Protein AF-A0A3C0NU28-F1 (afdb_monomer)

Structure (mmCIF, N/CA/C/O backbone):
data_AF-A0A3C0NU28-F1
#
_entry.id   AF-A0A3C0NU28-F1
#
loop_
_atom_site.group_PDB
_atom_site.id
_atom_site.type_symbol
_atom_site.label_atom_id
_atom_site.label_alt_id
_atom_site.label_comp_id
_atom_site.label_asym_id
_atom_site.label_entity_id
_atom_site.label_seq_id
_atom_site.pdbx_PDB_ins_code
_atom_site.Cartn_x
_atom_site.Cartn_y
_atom_site.Cartn_z
_atom_site.occupancy
_atom_site.B_iso_or_equiv
_atom_site.auth_seq_id
_atom_site.auth_comp_id
_atom_site.auth_asym_id
_atom_site.auth_atom_id
_atom_site.pdbx_PDB_model_num
ATOM 1 N N . ARG A 1 1 ? -9.902 4.637 28.076 1.00 55.69 1 ARG A N 1
ATOM 2 C CA . ARG A 1 1 ? -9.387 4.343 26.710 1.00 55.69 1 ARG A CA 1
ATOM 3 C C . ARG A 1 1 ? -9.264 5.676 25.976 1.00 55.69 1 ARG A C 1
ATOM 5 O O . ARG A 1 1 ? -10.212 6.436 26.051 1.00 55.69 1 ARG A O 1
ATOM 12 N N . GLY A 1 2 ? -8.119 5.972 25.352 1.00 81.25 2 GLY A N 1
ATOM 13 C CA . GLY A 1 2 ? -7.877 7.255 24.673 1.00 81.25 2 GLY A CA 1
ATOM 14 C C . GLY A 1 2 ? -8.283 7.269 23.195 1.00 81.25 2 GLY A C 1
ATOM 15 O O . GLY A 1 2 ? -8.331 6.209 22.555 1.00 81.25 2 GLY A O 1
ATOM 16 N N . MET A 1 3 ? -8.545 8.478 22.696 1.00 87.19 3 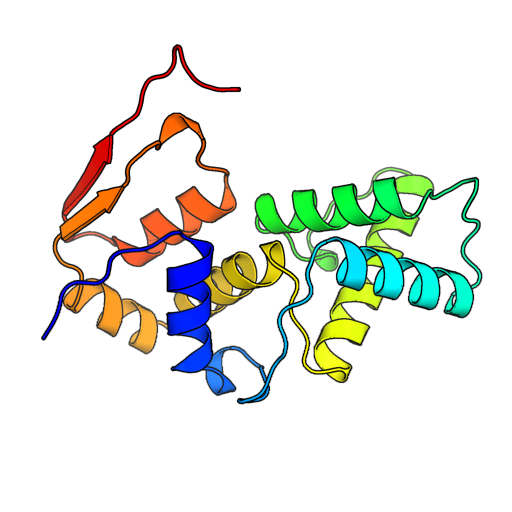MET A N 1
ATOM 17 C CA . MET A 1 3 ? -8.801 8.819 21.293 1.00 87.19 3 MET A CA 1
ATOM 18 C C . MET A 1 3 ? -7.657 8.353 20.380 1.00 87.19 3 MET A C 1
ATOM 20 O O . MET A 1 3 ? -6.492 8.343 20.787 1.00 87.19 3 MET A O 1
ATOM 24 N N . TRP A 1 4 ? -7.990 7.928 19.160 1.00 92.94 4 TRP A N 1
ATOM 25 C CA . TRP A 1 4 ? -7.016 7.728 18.085 1.00 92.94 4 TRP A CA 1
ATOM 26 C C . TRP A 1 4 ? -7.151 8.904 17.121 1.00 92.94 4 TRP A C 1
ATOM 28 O O . TRP A 1 4 ? -8.247 9.162 16.642 1.00 92.94 4 TRP A O 1
ATOM 38 N N . ALA A 1 5 ? -6.050 9.610 16.882 1.00 93.62 5 ALA A N 1
ATOM 39 C CA . ALA A 1 5 ? -5.961 10.719 15.941 1.00 93.62 5 ALA A CA 1
ATOM 40 C C . ALA A 1 5 ? -4.636 10.593 15.178 1.00 93.62 5 ALA A C 1
ATOM 42 O O . ALA A 1 5 ? -3.611 10.261 15.782 1.00 93.62 5 ALA A O 1
ATOM 43 N N . GLY A 1 6 ? -4.670 10.798 13.865 1.00 94.31 6 GLY A N 1
ATOM 44 C CA . GLY A 1 6 ? -3.516 10.665 12.980 1.00 94.31 6 GLY A CA 1
ATOM 45 C C . GLY A 1 6 ? -3.935 10.424 11.532 1.00 94.31 6 GLY A C 1
ATOM 46 O O . GLY A 1 6 ? -5.116 10.261 11.244 1.00 94.31 6 GLY A O 1
ATOM 47 N N . THR A 1 7 ? -2.956 10.378 10.633 1.00 94.94 7 THR A N 1
ATOM 48 C CA . THR A 1 7 ? -3.177 10.084 9.210 1.00 94.94 7 THR A CA 1
ATOM 49 C C . THR A 1 7 ? -3.558 8.619 8.991 1.00 94.94 7 THR A C 1
ATOM 51 O O . THR A 1 7 ? -3.234 7.762 9.821 1.00 94.94 7 THR A O 1
ATOM 54 N N . PHE A 1 8 ? -4.155 8.297 7.837 1.00 94.44 8 PHE A N 1
ATOM 55 C CA . PHE A 1 8 ? -4.434 6.911 7.427 1.00 94.44 8 PHE A CA 1
ATOM 56 C C . PHE A 1 8 ? -3.235 5.981 7.640 1.00 94.44 8 PHE A C 1
ATOM 58 O O . PHE A 1 8 ? -3.349 4.952 8.305 1.00 94.44 8 PHE A O 1
ATOM 65 N N . HIS A 1 9 ? -2.058 6.384 7.160 1.00 94.62 9 HIS A N 1
ATOM 66 C CA . HIS A 1 9 ? -0.822 5.614 7.289 1.00 94.62 9 HIS A CA 1
ATOM 67 C C . HIS A 1 9 ? -0.378 5.441 8.746 1.00 94.62 9 HIS A C 1
ATOM 69 O O . HIS A 1 9 ? 0.024 4.347 9.143 1.00 94.62 9 HIS A O 1
ATOM 75 N N . GLY A 1 10 ? -0.484 6.490 9.570 1.00 96.06 10 GLY A N 1
ATOM 76 C CA . GLY A 1 10 ? -0.149 6.414 10.993 1.00 96.06 10 GLY A CA 1
ATOM 77 C C . GLY A 1 10 ? -1.053 5.438 11.751 1.00 96.06 10 GLY A C 1
ATOM 78 O O . GLY A 1 10 ? -0.570 4.625 12.547 1.00 96.06 10 GLY A O 1
ATOM 79 N N . LEU A 1 11 ? -2.358 5.470 11.465 1.00 96.25 11 LEU A N 1
ATOM 80 C CA . LEU A 1 11 ? -3.335 4.558 12.060 1.00 96.25 11 LEU A CA 1
ATOM 81 C C . LEU A 1 11 ? -3.147 3.117 11.560 1.00 96.25 11 LEU A C 1
ATOM 83 O O . LEU A 1 11 ? -3.165 2.194 12.376 1.00 96.25 11 LEU A O 1
ATOM 87 N N . CYS A 1 12 ? -2.887 2.921 10.264 1.00 96.69 12 CYS A N 1
ATOM 88 C CA . CYS A 1 12 ? -2.604 1.605 9.688 1.00 96.69 12 CYS A CA 1
ATOM 89 C C . CYS A 1 12 ? -1.318 1.004 10.249 1.00 96.69 12 CYS A C 1
ATOM 91 O O . CYS A 1 12 ? -1.330 -0.144 10.681 1.00 96.69 12 CYS A O 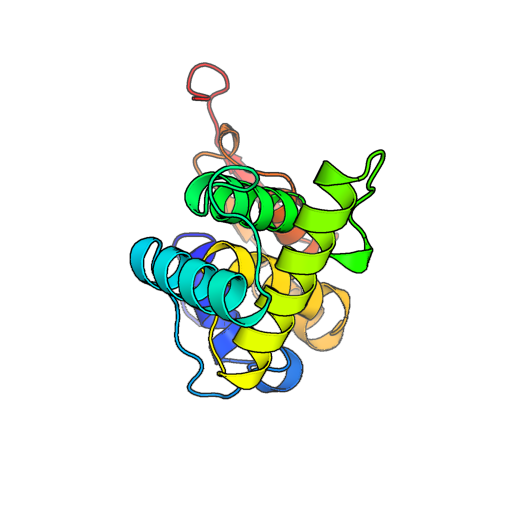1
ATOM 93 N N . ASN A 1 13 ? -0.234 1.779 10.352 1.00 97.12 13 ASN A N 1
ATOM 94 C CA . ASN A 1 13 ? 0.995 1.322 11.000 1.00 97.12 13 ASN A CA 1
ATOM 95 C C . ASN A 1 13 ? 0.720 0.900 12.450 1.00 97.12 13 ASN A C 1
ATOM 97 O O . ASN A 1 13 ? 1.105 -0.192 12.861 1.00 97.12 13 ASN A O 1
ATOM 101 N N . ARG A 1 14 ? -0.013 1.712 13.225 1.00 96.31 14 ARG A N 1
ATOM 102 C CA . ARG A 1 14 ? -0.378 1.360 14.605 1.00 96.31 14 ARG A CA 1
ATOM 103 C C . ARG A 1 14 ? -1.176 0.053 14.684 1.00 96.31 14 ARG A C 1
ATOM 105 O O . ARG A 1 14 ? -0.935 -0.738 15.595 1.00 96.31 14 ARG A O 1
ATOM 112 N N . LEU A 1 15 ? -2.110 -0.171 13.760 1.00 96.81 15 LEU A N 1
ATOM 113 C CA . LEU A 1 15 ? -2.922 -1.387 13.693 1.00 96.81 15 LEU A CA 1
ATOM 114 C C . LEU A 1 15 ? -2.072 -2.603 13.297 1.00 96.81 15 LEU A C 1
ATOM 116 O O . LEU A 1 15 ? -2.088 -3.610 14.001 1.00 96.81 15 LEU A O 1
ATOM 120 N N . LEU A 1 16 ? -1.261 -2.484 12.246 1.00 97.94 16 LEU A N 1
ATOM 121 C CA . LEU A 1 16 ? -0.364 -3.542 11.778 1.00 97.94 16 LEU A CA 1
ATOM 122 C C . LEU A 1 16 ? 0.688 -3.924 12.824 1.00 97.94 16 LEU A C 1
ATOM 124 O O . LEU A 1 16 ? 1.013 -5.096 12.957 1.00 97.94 16 LEU A O 1
ATOM 128 N N . ARG A 1 17 ? 1.201 -2.973 13.614 1.00 97.44 17 ARG A N 1
ATOM 129 C CA . ARG A 1 17 ? 2.114 -3.282 14.730 1.00 97.44 17 ARG A CA 1
ATOM 130 C C . ARG A 1 17 ? 1.435 -4.092 15.829 1.00 97.44 17 ARG A C 1
ATOM 132 O O . ARG A 1 17 ? 2.086 -4.937 16.437 1.00 97.44 17 ARG A O 1
ATOM 139 N N . ALA A 1 18 ? 0.154 -3.834 16.088 1.00 97.38 18 ALA A N 1
ATOM 140 C CA . ALA A 1 18 ? -0.612 -4.570 17.088 1.00 97.38 18 ALA A CA 1
ATOM 141 C C . ALA A 1 18 ? -0.970 -5.994 16.624 1.00 97.38 18 ALA A C 1
ATOM 143 O O . ALA A 1 18 ? -1.008 -6.894 17.457 1.00 97.38 18 ALA A O 1
ATOM 144 N N . HIS A 1 19 ? -1.169 -6.187 15.316 1.00 98.06 19 HIS A N 1
ATOM 145 C CA . HIS A 1 19 ? -1.641 -7.436 14.694 1.00 98.06 19 HIS A CA 1
ATOM 146 C C . HIS A 1 19 ? -0.672 -7.946 13.623 1.00 98.06 19 HIS A C 1
ATOM 148 O O . HIS A 1 19 ? -1.066 -8.346 12.528 1.00 98.06 19 HIS A O 1
ATOM 154 N N . TYR A 1 20 ? 0.632 -7.859 13.902 1.00 97.94 20 TYR A N 1
ATOM 155 C CA . TYR A 1 20 ? 1.664 -8.133 12.897 1.00 97.94 20 TYR A CA 1
ATOM 156 C C . TYR A 1 20 ? 1.610 -9.580 12.397 1.00 97.94 20 TYR A C 1
ATOM 158 O O . TYR A 1 20 ? 1.842 -9.824 11.218 1.00 97.94 20 TYR A O 1
ATOM 166 N N . ARG A 1 21 ? 1.267 -10.537 13.272 1.00 97.56 21 ARG A N 1
ATOM 167 C CA . ARG A 1 21 ? 1.205 -11.964 12.925 1.00 97.56 21 ARG A CA 1
ATOM 168 C C . ARG A 1 21 ? 0.077 -12.230 11.945 1.00 97.56 21 ARG A C 1
ATOM 170 O O . ARG A 1 21 ? 0.288 -12.863 10.918 1.00 97.56 21 ARG A O 1
ATOM 177 N N . GLU A 1 22 ? -1.100 -11.709 12.259 1.00 98.00 22 GLU A N 1
ATOM 178 C CA . GLU A 1 22 ? -2.305 -11.832 11.454 1.00 98.00 22 GLU A CA 1
ATOM 179 C C . GLU A 1 22 ? -2.147 -11.084 10.134 1.00 98.00 22 GLU A C 1
ATOM 181 O O . GLU A 1 22 ? -2.642 -11.547 9.113 1.00 98.00 22 GLU A O 1
ATOM 186 N N . ALA A 1 23 ? -1.396 -9.980 10.121 1.00 97.19 23 ALA A N 1
ATOM 187 C CA . ALA A 1 23 ? -1.022 -9.256 8.911 1.00 97.19 23 ALA A CA 1
ATOM 188 C C . ALA A 1 23 ? 0.057 -9.956 8.060 1.00 97.19 23 ALA A C 1
ATOM 190 O O . ALA A 1 23 ? 0.427 -9.424 7.016 1.00 97.19 23 ALA A O 1
ATOM 191 N N . GLY A 1 24 ? 0.585 -11.109 8.487 1.00 96.19 24 GLY A N 1
ATOM 192 C CA . GLY A 1 24 ? 1.646 -11.820 7.766 1.00 96.19 24 GLY A CA 1
ATOM 193 C C . GLY A 1 24 ? 2.995 -11.094 7.785 1.00 96.19 24 GLY A C 1
ATOM 194 O O . GLY A 1 24 ? 3.794 -11.253 6.866 1.00 96.19 24 GLY A O 1
ATOM 195 N N . LEU A 1 25 ? 3.250 -10.284 8.813 1.00 97.12 25 LEU A N 1
ATOM 196 C CA . LEU A 1 25 ? 4.463 -9.488 8.957 1.00 97.12 25 LEU A CA 1
ATOM 197 C C . LEU A 1 25 ? 5.364 -9.968 10.088 1.00 97.12 25 LEU A C 1
ATOM 199 O O . LEU A 1 25 ? 4.875 -10.532 11.062 1.00 97.12 25 LEU A O 1
ATOM 203 N N . PRO A 1 26 ? 6.677 -9.685 10.037 1.00 97.31 26 PRO A N 1
ATOM 204 C CA . PRO A 1 26 ? 7.509 -9.744 11.228 1.00 97.31 26 PRO A CA 1
ATOM 205 C C . PRO A 1 26 ? 7.176 -8.571 12.159 1.00 97.31 26 PRO A C 1
ATOM 207 O O . PRO A 1 26 ? 6.878 -7.466 11.708 1.00 97.31 26 PRO A O 1
ATOM 210 N N . SER A 1 27 ? 7.290 -8.765 13.475 1.00 96.19 27 SER A N 1
ATOM 211 C CA . SER A 1 27 ? 7.028 -7.708 14.472 1.00 96.19 27 SER A CA 1
ATOM 212 C C . SER A 1 27 ? 7.876 -6.450 14.249 1.00 96.19 27 SER A C 1
ATOM 214 O O . SER A 1 27 ? 7.438 -5.329 14.520 1.00 96.19 27 SER A O 1
ATOM 216 N N . THR A 1 28 ? 9.078 -6.635 13.704 1.00 95.69 28 THR A N 1
ATOM 217 C CA . THR A 1 28 ? 10.080 -5.601 13.441 1.00 95.69 28 THR A CA 1
ATOM 218 C C . THR A 1 28 ? 10.084 -5.111 11.995 1.00 95.69 28 THR A C 1
ATOM 220 O O . THR A 1 28 ? 11.092 -4.546 11.579 1.00 95.69 28 THR A O 1
ATOM 223 N N . PHE A 1 29 ? 9.007 -5.321 11.220 1.00 98.00 29 PHE A N 1
ATOM 224 C CA . PHE A 1 29 ? 8.992 -4.919 9.808 1.00 98.00 29 PHE A CA 1
ATOM 225 C C . PHE A 1 29 ? 9.412 -3.454 9.635 1.00 98.00 29 PHE A C 1
ATOM 227 O O . PHE A 1 29 ? 9.049 -2.621 10.467 1.00 98.00 29 PHE A O 1
ATOM 234 N N . GLN A 1 30 ? 10.169 -3.116 8.598 1.00 98.00 30 GLN A N 1
ATOM 235 C CA . GLN A 1 30 ? 10.596 -1.731 8.356 1.00 98.00 30 GLN A CA 1
ATOM 236 C C . GLN A 1 30 ? 9.687 -1.050 7.337 1.00 98.00 30 GLN A C 1
ATOM 238 O O . GLN A 1 30 ? 9.075 -1.720 6.507 1.00 98.00 30 GLN A O 1
ATOM 243 N N . ILE A 1 31 ? 9.570 0.275 7.430 1.00 98.25 31 ILE A N 1
ATOM 244 C CA . ILE A 1 31 ? 8.797 1.069 6.472 1.00 98.25 31 ILE A CA 1
ATOM 245 C C . ILE A 1 31 ? 9.786 1.724 5.518 1.00 98.25 31 ILE A C 1
ATOM 247 O O . ILE A 1 31 ? 10.677 2.435 5.976 1.00 98.25 31 ILE A O 1
ATOM 251 N N . LEU A 1 32 ? 9.637 1.455 4.225 1.00 98.31 32 LEU A N 1
ATOM 252 C CA . LEU A 1 32 ? 10.433 2.073 3.175 1.00 98.31 32 LEU A CA 1
ATOM 253 C C . LEU A 1 32 ? 9.869 3.457 2.873 1.00 98.31 32 LEU A C 1
ATOM 255 O O . LEU A 1 32 ? 8.664 3.601 2.648 1.00 98.31 32 LEU A O 1
ATOM 259 N N . ASP A 1 33 ? 10.744 4.456 2.820 1.00 97.94 33 ASP A N 1
ATOM 260 C CA . ASP A 1 33 ? 10.391 5.727 2.204 1.00 97.94 33 ASP A CA 1
ATOM 261 C C . ASP A 1 33 ? 10.406 5.633 0.665 1.00 97.94 33 ASP A C 1
ATOM 263 O O . ASP A 1 33 ? 10.729 4.598 0.071 1.00 97.94 33 ASP A O 1
ATOM 267 N N . THR A 1 34 ? 10.040 6.723 -0.009 1.00 97.88 34 THR A N 1
ATOM 268 C CA . THR A 1 34 ? 10.001 6.777 -1.477 1.00 97.88 34 THR A CA 1
ATOM 269 C C . THR A 1 34 ? 11.371 6.506 -2.115 1.00 97.88 34 THR A C 1
ATOM 271 O O . THR A 1 34 ? 11.444 5.897 -3.186 1.00 97.88 34 THR A O 1
ATOM 274 N N . GLY A 1 35 ? 12.466 6.942 -1.489 1.00 98.56 35 GLY A N 1
ATOM 275 C CA . GLY A 1 35 ? 13.827 6.727 -1.982 1.00 98.56 35 GLY A CA 1
ATOM 276 C C . GLY A 1 35 ? 14.289 5.280 -1.800 1.00 98.56 35 GLY A C 1
ATOM 277 O O . GLY A 1 35 ? 14.884 4.696 -2.716 1.00 98.56 35 GLY A O 1
ATOM 278 N N . ASP A 1 36 ? 13.959 4.681 -0.661 1.00 98.56 36 ASP A N 1
ATOM 279 C CA . ASP A 1 36 ? 14.249 3.287 -0.338 1.00 98.56 36 ASP A CA 1
ATOM 280 C C . ASP A 1 36 ? 13.453 2.326 -1.223 1.00 98.56 36 ASP A C 1
ATOM 282 O O . ASP A 1 36 ? 14.023 1.375 -1.773 1.00 98.56 36 ASP A O 1
ATOM 286 N N . GLN A 1 37 ? 12.163 2.605 -1.441 1.00 98.69 37 GLN A N 1
ATOM 287 C CA . GLN A 1 37 ? 11.325 1.854 -2.376 1.00 98.69 37 GLN A CA 1
ATOM 288 C C . GLN A 1 37 ? 11.920 1.898 -3.789 1.00 98.69 37 GLN A C 1
ATOM 290 O O . GLN A 1 37 ? 12.130 0.847 -4.398 1.00 98.69 37 GLN A O 1
ATOM 295 N N . LEU A 1 38 ? 12.267 3.089 -4.291 1.00 98.75 38 LEU A N 1
ATOM 296 C CA . LEU A 1 38 ? 12.869 3.245 -5.618 1.00 98.75 38 LEU A CA 1
ATOM 297 C C . LEU A 1 38 ? 14.193 2.479 -5.735 1.00 98.75 38 LEU A C 1
ATOM 299 O O . LEU A 1 38 ? 14.467 1.838 -6.753 1.00 98.75 38 LEU A O 1
ATOM 303 N N . SER A 1 39 ? 15.022 2.531 -4.694 1.00 98.62 39 SER A N 1
ATOM 304 C CA . SER A 1 39 ? 16.293 1.808 -4.645 1.00 98.62 39 SER A CA 1
ATOM 305 C C . SER A 1 39 ? 16.088 0.293 -4.641 1.00 98.62 39 SER A C 1
ATOM 307 O O . SER A 1 39 ? 16.834 -0.423 -5.310 1.00 98.62 39 SER A O 1
ATOM 309 N N . SER A 1 40 ? 15.065 -0.198 -3.939 1.00 98.44 40 SER A N 1
ATOM 310 C CA . SER A 1 40 ? 14.685 -1.613 -3.943 1.00 98.44 40 SER A CA 1
ATOM 311 C C . SER A 1 40 ? 14.219 -2.073 -5.329 1.00 98.44 40 SER A C 1
ATOM 313 O O . SER A 1 40 ? 14.745 -3.056 -5.853 1.00 98.44 40 SER A O 1
ATOM 315 N N . ILE A 1 41 ? 13.347 -1.298 -5.982 1.00 98.75 41 ILE A N 1
ATOM 316 C CA . ILE A 1 41 ? 12.861 -1.572 -7.345 1.00 98.75 41 ILE A CA 1
ATOM 317 C C . ILE A 1 41 ? 14.024 -1.639 -8.343 1.00 98.75 41 ILE A C 1
ATOM 319 O O . ILE A 1 41 ? 14.113 -2.587 -9.120 1.00 98.75 41 ILE A O 1
ATOM 323 N N . LYS A 1 42 ? 14.974 -0.696 -8.286 1.00 98.69 42 LYS A N 1
ATOM 324 C CA . LYS A 1 42 ? 16.169 -0.720 -9.150 1.00 98.69 42 LYS A CA 1
ATOM 325 C C . LYS A 1 42 ? 17.001 -1.992 -8.971 1.00 98.69 42 LYS A C 1
ATOM 327 O O . LYS A 1 42 ? 17.457 -2.573 -9.956 1.00 98.69 42 LYS A O 1
ATOM 332 N N . ARG A 1 43 ? 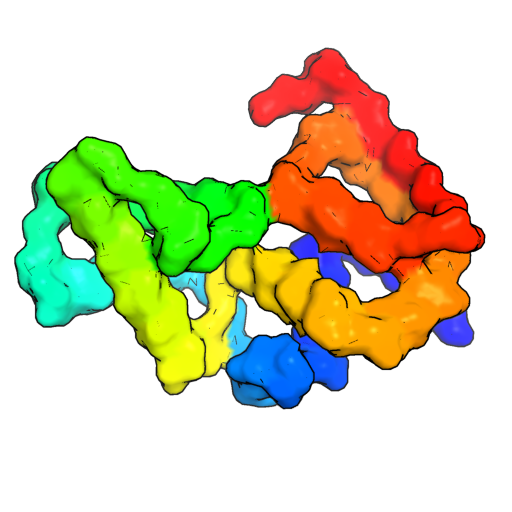17.213 -2.432 -7.724 1.00 98.44 43 ARG A N 1
ATOM 333 C CA . ARG A 1 43 ? 17.948 -3.677 -7.439 1.00 98.44 43 ARG A CA 1
ATOM 334 C C . ARG A 1 43 ? 17.209 -4.898 -7.983 1.00 98.44 43 ARG A C 1
ATOM 336 O O . ARG A 1 43 ? 17.847 -5.746 -8.603 1.00 98.44 43 ARG A O 1
ATOM 343 N N . LEU A 1 44 ? 15.891 -4.958 -7.789 1.00 98.44 44 LEU A N 1
ATOM 344 C CA . LEU A 1 44 ? 15.047 -6.033 -8.305 1.00 98.44 44 LEU A CA 1
ATOM 345 C C . LEU A 1 44 ? 15.102 -6.104 -9.834 1.00 98.44 44 LEU A C 1
ATOM 347 O O . LEU A 1 44 ? 15.362 -7.162 -10.397 1.00 98.44 44 LEU A O 1
ATOM 351 N N . MET A 1 45 ? 14.903 -4.973 -10.509 1.00 98.50 45 MET A N 1
ATOM 352 C CA . MET A 1 45 ? 14.935 -4.902 -11.970 1.00 98.50 45 MET A CA 1
ATOM 353 C C . MET A 1 45 ? 16.273 -5.377 -12.535 1.00 98.50 45 MET A C 1
ATOM 355 O O . MET A 1 45 ? 16.294 -6.157 -13.485 1.00 98.50 45 MET A O 1
ATOM 359 N N . LYS A 1 46 ? 17.386 -4.982 -11.903 1.00 98.31 46 LYS A N 1
ATOM 360 C CA . LYS A 1 46 ? 18.721 -5.459 -12.272 1.00 98.31 46 LYS A CA 1
ATOM 361 C C . LYS A 1 46 ? 18.855 -6.976 -12.108 1.00 98.31 46 LYS A C 1
ATOM 363 O O . LYS A 1 46 ? 19.417 -7.626 -12.981 1.00 98.31 46 LYS A O 1
ATOM 368 N N . LEU A 1 47 ? 18.341 -7.543 -11.014 1.00 97.69 47 LEU A N 1
ATOM 369 C CA . LEU A 1 47 ? 18.360 -8.991 -10.769 1.00 97.69 47 LEU A CA 1
ATOM 370 C C . LEU A 1 47 ? 17.549 -9.764 -11.821 1.00 97.69 47 LEU A C 1
ATOM 372 O O . LEU A 1 47 ? 17.959 -10.838 -12.254 1.00 97.69 47 LEU A O 1
ATOM 376 N N . LEU A 1 48 ? 16.414 -9.206 -12.239 1.00 97.38 48 LEU A N 1
ATOM 377 C CA . LEU A 1 48 ? 15.514 -9.794 -13.230 1.00 97.38 48 LEU A CA 1
ATOM 378 C C . LEU A 1 48 ? 15.926 -9.505 -14.686 1.00 97.38 48 LEU A C 1
ATOM 380 O O . LEU A 1 48 ? 15.215 -9.920 -15.601 1.00 97.38 48 LEU A O 1
ATOM 384 N N . ASN A 1 49 ? 17.050 -8.809 -14.910 1.00 97.56 49 ASN A N 1
ATOM 385 C CA . ASN A 1 49 ? 17.505 -8.335 -16.224 1.00 97.56 49 ASN A CA 1
ATOM 386 C C . ASN A 1 49 ? 16.417 -7.554 -16.988 1.00 97.56 49 ASN A C 1
ATOM 388 O O . ASN A 1 49 ? 16.201 -7.761 -18.183 1.00 97.56 49 ASN A O 1
ATOM 392 N N . VAL A 1 50 ? 15.696 -6.682 -16.282 1.00 98.00 50 VAL A N 1
ATOM 393 C CA . VAL A 1 50 ? 14.698 -5.786 -16.878 1.00 98.00 50 VAL A CA 1
ATOM 394 C C . VAL A 1 50 ? 15.404 -4.595 -17.519 1.00 98.00 50 VAL A C 1
ATOM 396 O O . VAL A 1 50 ? 16.255 -3.970 -16.894 1.00 98.00 50 VAL A O 1
ATOM 399 N N . ASP A 1 51 ? 15.004 -4.278 -18.748 1.00 97.12 51 ASP A N 1
ATOM 400 C CA . ASP A 1 51 ? 15.410 -3.080 -19.484 1.00 97.12 51 ASP A CA 1
ATOM 401 C C . ASP A 1 51 ? 14.831 -1.817 -18.815 1.00 97.12 51 ASP A C 1
ATOM 403 O O . ASP A 1 51 ? 13.612 -1.629 -18.770 1.00 97.12 51 ASP A O 1
ATOM 407 N N . ASP A 1 52 ? 15.698 -0.972 -18.259 1.00 95.44 52 ASP A N 1
ATOM 408 C CA . ASP A 1 52 ? 15.321 0.243 -17.535 1.00 95.44 52 ASP A CA 1
ATOM 409 C C . ASP A 1 52 ? 15.063 1.455 -18.443 1.00 95.44 52 ASP A C 1
ATOM 411 O O . ASP A 1 52 ? 14.471 2.432 -17.974 1.00 95.44 52 ASP A O 1
ATOM 415 N N . GLU A 1 53 ? 15.408 1.383 -19.733 1.00 96.56 53 GLU A N 1
ATOM 416 C CA . GLU A 1 53 ? 14.949 2.347 -20.738 1.00 96.56 53 GLU A CA 1
ATOM 417 C C . GLU A 1 53 ? 13.481 2.087 -21.081 1.00 96.56 53 GLU A C 1
ATOM 419 O O . GLU A 1 53 ? 12.673 3.019 -21.137 1.00 96.56 53 GLU A O 1
ATOM 424 N N . LYS A 1 54 ? 13.117 0.810 -21.255 1.00 97.25 54 LYS A N 1
ATOM 425 C CA . LYS A 1 54 ? 11.735 0.409 -21.547 1.00 97.25 54 LYS A CA 1
ATOM 426 C C . LYS A 1 54 ? 10.817 0.511 -20.330 1.00 97.25 54 LYS A C 1
ATOM 428 O O . LYS A 1 54 ? 9.646 0.845 -20.489 1.00 97.25 54 LYS A O 1
ATOM 433 N N . TYR A 1 55 ? 11.329 0.226 -19.134 1.00 98.25 55 TYR A N 1
ATOM 434 C CA . TYR A 1 55 ? 10.561 0.271 -17.888 1.00 98.25 55 TYR A CA 1
ATOM 435 C C . TYR A 1 55 ? 11.243 1.185 -16.864 1.00 98.25 55 TYR A C 1
ATOM 437 O O . TYR A 1 55 ? 11.838 0.691 -15.909 1.00 98.25 55 TYR A O 1
ATOM 445 N N . PRO A 1 56 ? 11.169 2.520 -17.003 1.00 98.44 56 PRO A N 1
ATOM 446 C CA . PRO A 1 56 ? 11.857 3.428 -16.092 1.00 98.44 56 PRO A CA 1
ATOM 447 C C . PRO A 1 56 ? 11.488 3.168 -14.615 1.00 98.44 56 PRO A C 1
ATOM 449 O O . PRO A 1 56 ? 10.302 3.189 -14.277 1.00 98.44 56 PRO A O 1
ATOM 452 N N . PRO A 1 57 ? 12.455 3.004 -13.684 1.00 98.56 57 PRO A N 1
ATOM 453 C CA . PRO A 1 57 ? 12.170 2.588 -12.303 1.00 98.56 57 PRO A CA 1
ATOM 454 C C . PRO A 1 57 ? 11.182 3.481 -11.541 1.00 98.56 57 PRO A C 1
ATOM 456 O O . PRO A 1 57 ? 10.421 2.997 -10.709 1.00 98.56 57 PRO A O 1
ATOM 459 N N . LYS A 1 58 ? 11.163 4.790 -11.831 1.00 98.44 58 LYS A N 1
ATOM 460 C CA . LYS A 1 58 ? 10.181 5.720 -11.249 1.00 98.44 58 LYS A CA 1
ATOM 461 C C . LYS A 1 58 ? 8.756 5.459 -11.749 1.00 98.44 58 L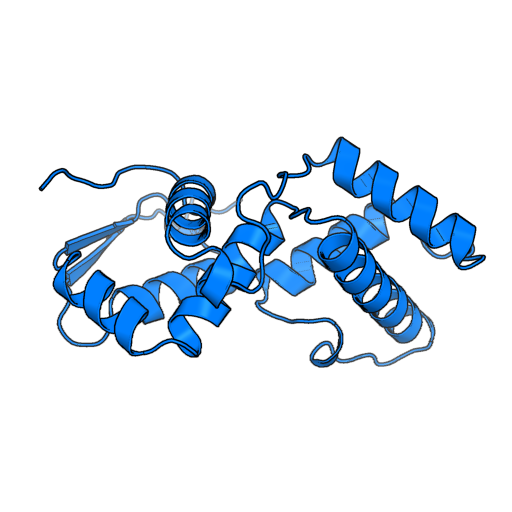YS A C 1
ATOM 463 O O . LYS A 1 58 ? 7.817 5.598 -10.977 1.00 98.44 58 LYS A O 1
ATOM 468 N N . GLN A 1 59 ? 8.594 5.081 -13.017 1.00 98.50 59 GLN A N 1
ATOM 469 C CA . GLN A 1 59 ? 7.286 4.721 -13.571 1.00 98.50 59 GLN A CA 1
ATOM 470 C C . GLN A 1 59 ? 6.809 3.387 -12.999 1.00 98.50 59 GLN A C 1
ATOM 472 O O . GLN A 1 59 ? 5.649 3.271 -12.625 1.00 98.50 59 GLN A O 1
ATOM 477 N N . VAL A 1 60 ? 7.717 2.417 -12.846 1.00 98.69 60 VAL A N 1
ATOM 478 C CA . VAL A 1 60 ? 7.428 1.149 -12.160 1.00 98.69 60 VAL A CA 1
ATOM 479 C C . VAL A 1 60 ? 6.979 1.400 -10.716 1.00 98.69 60 VAL A C 1
ATOM 481 O O . VAL A 1 60 ? 5.971 0.848 -10.287 1.00 98.69 60 VAL A O 1
ATOM 484 N N . GLN A 1 61 ? 7.684 2.264 -9.978 1.00 98.81 61 GLN A N 1
ATOM 485 C CA . GLN A 1 61 ? 7.296 2.663 -8.622 1.00 98.81 61 GLN A CA 1
ATOM 486 C C . GLN A 1 61 ? 5.895 3.283 -8.582 1.00 98.81 61 GLN A C 1
ATOM 488 O O . GLN A 1 61 ? 5.076 2.873 -7.763 1.00 98.81 61 GLN A O 1
ATOM 493 N N . GLY A 1 62 ? 5.618 4.241 -9.473 1.00 98.62 62 GLY A N 1
ATOM 494 C CA . GLY A 1 62 ? 4.299 4.863 -9.588 1.00 98.62 62 GLY A CA 1
ATOM 495 C C . GLY A 1 62 ? 3.208 3.838 -9.885 1.00 98.62 62 GLY A C 1
ATOM 496 O O . GLY A 1 62 ? 2.212 3.794 -9.178 1.00 98.62 62 GLY A O 1
ATOM 497 N N . TYR A 1 63 ? 3.441 2.947 -10.852 1.00 98.56 63 TYR A N 1
ATOM 498 C CA . TYR A 1 63 ? 2.518 1.866 -11.199 1.00 98.56 63 TYR A CA 1
ATOM 499 C C . TYR A 1 63 ? 2.194 0.962 -10.002 1.00 98.56 63 TYR A C 1
ATOM 501 O O . TYR A 1 63 ? 1.024 0.688 -9.746 1.00 98.56 63 TYR A O 1
ATOM 509 N N . ILE A 1 64 ? 3.211 0.527 -9.249 1.00 98.69 64 ILE A N 1
ATOM 510 C CA . ILE A 1 64 ? 3.025 -0.305 -8.051 1.00 98.69 64 ILE A CA 1
ATOM 511 C C . ILE A 1 64 ? 2.176 0.434 -7.013 1.00 98.69 64 ILE A C 1
ATOM 513 O O . ILE A 1 64 ? 1.216 -0.136 -6.495 1.00 98.69 64 ILE A O 1
ATOM 517 N N . ASN A 1 65 ? 2.505 1.697 -6.729 1.00 98.44 65 ASN A N 1
ATOM 518 C CA . ASN A 1 65 ? 1.782 2.495 -5.741 1.00 98.44 65 ASN A CA 1
ATOM 519 C C . ASN A 1 65 ? 0.323 2.702 -6.155 1.00 98.44 65 ASN A C 1
ATOM 521 O O . ASN A 1 65 ? -0.563 2.413 -5.358 1.00 98.44 65 ASN A O 1
ATOM 525 N N . SER A 1 66 ? 0.064 3.073 -7.412 1.00 98.00 66 SER A N 1
ATOM 526 C CA . SER A 1 66 ? -1.299 3.236 -7.923 1.00 98.00 66 SER A CA 1
ATOM 527 C C . SER A 1 66 ? -2.097 1.931 -7.870 1.00 98.00 66 SER A C 1
ATOM 529 O O . SER A 1 66 ? -3.250 1.944 -7.457 1.00 98.00 66 SER A O 1
ATOM 531 N N . CYS A 1 67 ? -1.497 0.780 -8.199 1.00 98.31 67 CYS A N 1
ATOM 532 C CA . CYS A 1 67 ? -2.181 -0.512 -8.047 1.00 98.31 67 CYS A CA 1
ATOM 533 C C . CYS A 1 67 ? -2.578 -0.770 -6.586 1.00 98.31 67 CYS A C 1
ATOM 535 O O . CYS A 1 67 ? -3.710 -1.173 -6.311 1.00 98.31 67 CYS A O 1
ATOM 537 N N . LYS A 1 68 ? -1.668 -0.501 -5.641 1.00 98.38 68 LYS A N 1
ATOM 538 C CA . LYS A 1 68 ? -1.944 -0.664 -4.210 1.00 98.38 68 LYS A CA 1
ATOM 539 C C . LYS A 1 68 ? -3.017 0.307 -3.723 1.00 98.38 68 LYS A C 1
ATOM 541 O O . LYS A 1 68 ? -3.894 -0.114 -2.980 1.00 98.38 68 LYS A O 1
ATOM 546 N N . GLU A 1 69 ? -2.996 1.563 -4.158 1.00 97.19 69 GLU A N 1
ATOM 547 C CA . GLU A 1 69 ? -4.003 2.590 -3.836 1.00 97.19 69 GLU A CA 1
ATOM 548 C C . GLU A 1 69 ? -5.385 2.285 -4.430 1.00 97.19 69 GLU A C 1
ATOM 550 O O . GLU A 1 69 ? -6.407 2.644 -3.843 1.00 97.19 69 GLU A O 1
ATOM 555 N N . GLU A 1 70 ? -5.430 1.530 -5.527 1.00 97.00 70 GLU A N 1
ATOM 556 C CA . GLU A 1 70 ? -6.655 0.933 -6.060 1.00 97.00 70 GLU A CA 1
ATOM 557 C C . GLU A 1 70 ? -7.073 -0.341 -5.316 1.00 97.00 70 GLU A C 1
ATOM 559 O O . GLU A 1 70 ? -8.112 -0.924 -5.615 1.00 97.00 70 GLU A O 1
ATOM 564 N N . GLY A 1 71 ? -6.316 -0.783 -4.314 1.00 96.94 71 GLY A N 1
ATOM 565 C CA . GLY A 1 71 ? -6.610 -1.982 -3.536 1.00 96.94 71 GLY A CA 1
ATOM 566 C C . GLY A 1 71 ? -6.300 -3.289 -4.266 1.00 96.94 71 GLY A C 1
ATOM 567 O O . GLY A 1 71 ? -6.900 -4.316 -3.952 1.00 96.94 71 GLY A O 1
ATOM 568 N N . LEU A 1 72 ? -5.415 -3.258 -5.264 1.00 97.75 72 LEU A N 1
ATOM 569 C CA . LEU A 1 72 ? -5.113 -4.397 -6.125 1.00 97.75 72 LEU A CA 1
ATOM 570 C C . LEU A 1 72 ? -3.724 -4.959 -5.830 1.00 97.75 72 LEU A C 1
ATOM 572 O O . LEU A 1 72 ? -2.709 -4.274 -5.937 1.00 97.75 72 LEU A O 1
ATOM 576 N N . ARG A 1 73 ? -3.680 -6.262 -5.543 1.00 97.94 73 ARG A N 1
ATOM 577 C CA . ARG A 1 73 ? -2.449 -7.059 -5.603 1.00 97.94 73 ARG A CA 1
ATOM 578 C C . ARG A 1 73 ? -2.099 -7.376 -7.049 1.00 97.94 73 ARG A C 1
ATOM 580 O O . ARG A 1 73 ? -2.991 -7.474 -7.884 1.00 97.94 73 ARG A O 1
ATOM 587 N N . ALA A 1 74 ? -0.822 -7.642 -7.330 1.00 97.50 74 ALA A N 1
ATOM 588 C CA . ALA A 1 74 ? -0.331 -7.894 -8.690 1.00 97.50 74 ALA A CA 1
ATOM 589 C C . ALA A 1 74 ? -1.175 -8.915 -9.476 1.00 97.50 74 ALA A C 1
ATOM 591 O O . ALA A 1 74 ? -1.510 -8.676 -10.631 1.00 97.50 74 ALA A O 1
ATOM 592 N N . HIS A 1 75 ? -1.593 -10.016 -8.843 1.00 96.06 75 HIS A N 1
ATOM 593 C CA . HIS A 1 75 ? -2.407 -11.057 -9.484 1.00 96.06 75 HIS A CA 1
ATOM 594 C C . HIS A 1 75 ? -3.819 -10.596 -9.897 1.00 96.06 75 HIS A C 1
ATOM 596 O O . HIS A 1 75 ? -4.423 -11.218 -10.766 1.00 96.06 75 HIS A O 1
ATOM 602 N N . ALA A 1 76 ? -4.344 -9.538 -9.275 1.00 96.94 76 ALA A N 1
ATOM 603 C CA . ALA A 1 76 ? -5.655 -8.960 -9.561 1.00 96.94 76 ALA A CA 1
ATOM 604 C C . ALA A 1 76 ? -5.588 -7.809 -10.579 1.00 96.94 76 ALA A C 1
ATOM 606 O O . ALA A 1 76 ? -6.628 -7.311 -11.001 1.00 96.94 76 ALA A O 1
ATOM 607 N N . VAL A 1 77 ? -4.385 -7.378 -10.978 1.00 96.44 77 VAL A N 1
ATOM 608 C CA . VAL A 1 77 ? -4.218 -6.331 -11.988 1.00 96.44 77 VAL A CA 1
ATOM 609 C C . VAL A 1 77 ? -4.405 -6.930 -13.381 1.00 96.44 77 VAL A C 1
ATOM 611 O O . VAL A 1 77 ? -3.706 -7.873 -13.782 1.00 96.44 77 VAL A O 1
ATOM 614 N N . GLU A 1 78 ? -5.352 -6.374 -14.132 1.00 94.38 78 GLU A N 1
ATOM 615 C CA . GLU A 1 78 ? -5.553 -6.720 -15.536 1.00 94.38 78 GLU A CA 1
ATOM 616 C C . GLU A 1 78 ? -4.391 -6.197 -16.390 1.00 94.38 78 GLU A C 1
ATOM 618 O O . GLU A 1 78 ? -3.903 -5.083 -16.207 1.00 94.38 78 GLU A O 1
ATOM 623 N N . ALA A 1 79 ? -3.929 -7.024 -17.326 1.00 93.44 79 ALA A N 1
ATOM 624 C CA . ALA A 1 79 ? -2.846 -6.689 -18.240 1.00 93.44 79 ALA A CA 1
ATOM 625 C C . ALA A 1 79 ? -3.278 -7.004 -19.673 1.00 93.44 79 ALA A C 1
ATOM 627 O O . ALA A 1 79 ? -3.716 -8.120 -19.962 1.00 93.44 79 ALA A O 1
ATOM 628 N N . TYR A 1 80 ? -3.138 -6.026 -20.563 1.00 94.38 80 TYR A N 1
ATOM 629 C CA . TYR A 1 80 ? -3.720 -6.062 -21.908 1.00 94.38 80 TYR A CA 1
ATOM 630 C C . TYR A 1 80 ? -2.667 -6.186 -23.016 1.00 94.38 80 TYR A C 1
ATOM 632 O O . TYR A 1 80 ? -2.992 -6.536 -24.147 1.00 94.38 80 TYR A O 1
ATOM 640 N N . ASP A 1 81 ? -1.399 -5.932 -22.695 1.00 96.12 81 ASP A N 1
ATOM 641 C CA . ASP A 1 81 ? -0.276 -5.979 -23.628 1.00 96.12 81 ASP A CA 1
ATOM 642 C C . ASP A 1 81 ? 1.007 -6.491 -22.948 1.00 96.12 81 ASP A C 1
ATOM 644 O O . ASP A 1 81 ? 1.064 -6.700 -21.735 1.00 96.12 81 ASP A O 1
ATOM 648 N N . ALA A 1 82 ? 2.067 -6.693 -23.733 1.00 96.50 82 ALA A N 1
ATOM 649 C CA . ALA A 1 82 ? 3.344 -7.178 -23.208 1.00 96.50 82 ALA A CA 1
ATOM 650 C C . ALA A 1 82 ? 3.984 -6.216 -22.185 1.00 96.50 82 ALA A C 1
ATOM 652 O O . ALA A 1 82 ? 4.743 -6.651 -21.321 1.00 96.50 82 ALA A O 1
ATOM 653 N N . HIS A 1 83 ? 3.698 -4.913 -22.279 1.00 96.31 83 HIS A N 1
ATOM 654 C CA . HIS A 1 83 ? 4.252 -3.906 -21.377 1.00 96.31 83 HIS A CA 1
ATOM 655 C C . HIS A 1 83 ? 3.594 -3.981 -19.988 1.00 96.31 83 HIS A C 1
ATOM 657 O O . HIS A 1 83 ? 4.283 -4.134 -18.980 1.00 96.31 83 HIS A O 1
ATOM 663 N N . SER A 1 84 ? 2.263 -3.957 -19.932 1.00 96.50 84 SER A N 1
ATOM 664 C CA . SER A 1 84 ? 1.462 -4.122 -18.712 1.00 96.50 84 SER A CA 1
ATOM 665 C C . SER A 1 84 ? 1.658 -5.494 -18.066 1.00 96.50 84 SER A C 1
ATOM 667 O O . SER A 1 84 ? 1.771 -5.579 -16.843 1.00 96.50 84 SER A O 1
ATOM 669 N N . GLN A 1 85 ? 1.805 -6.561 -18.861 1.00 97.56 85 GLN A N 1
ATOM 670 C CA . GLN A 1 85 ? 2.169 -7.883 -18.339 1.00 97.56 85 GLN A CA 1
ATOM 671 C C . GLN A 1 85 ? 3.514 -7.833 -17.615 1.00 97.56 85 GLN A C 1
ATOM 673 O O . GLN A 1 85 ? 3.626 -8.344 -16.499 1.00 97.56 85 GLN A O 1
ATOM 678 N N . LYS A 1 86 ? 4.510 -7.153 -18.196 1.00 98.12 86 LYS A N 1
ATOM 679 C CA . LYS A 1 86 ? 5.823 -7.037 -17.566 1.00 98.12 86 LYS A CA 1
ATOM 680 C C . LYS A 1 86 ? 5.799 -6.183 -16.299 1.00 98.12 86 LYS A C 1
ATOM 682 O O . LYS A 1 86 ? 6.433 -6.555 -15.316 1.00 98.12 86 LYS A O 1
ATOM 687 N N . LEU A 1 87 ? 5.050 -5.079 -16.285 1.00 98.38 87 LEU A N 1
ATOM 688 C CA . LEU A 1 87 ? 4.856 -4.270 -15.076 1.00 98.38 87 LEU A CA 1
ATOM 689 C C . LEU A 1 87 ? 4.207 -5.080 -13.948 1.00 98.38 87 LEU A C 1
ATOM 691 O O . LEU A 1 87 ? 4.650 -5.003 -12.802 1.00 98.38 87 LEU A O 1
ATOM 695 N N . ARG A 1 88 ? 3.205 -5.903 -14.273 1.00 98.38 88 ARG A N 1
ATOM 696 C CA . ARG A 1 88 ? 2.566 -6.814 -13.319 1.00 98.38 88 ARG A CA 1
ATOM 697 C C . ARG A 1 88 ? 3.540 -7.853 -12.761 1.00 98.38 88 ARG A C 1
ATOM 699 O O . ARG A 1 88 ? 3.547 -8.065 -11.554 1.00 98.38 88 ARG A O 1
ATOM 706 N N . GLU A 1 89 ? 4.381 -8.457 -13.604 1.00 98.31 89 GLU A N 1
ATOM 707 C CA . GLU A 1 89 ? 5.441 -9.375 -13.150 1.00 98.31 89 GLU A CA 1
ATOM 708 C C . GLU A 1 89 ? 6.424 -8.685 -12.196 1.00 98.31 89 GLU A C 1
ATOM 710 O O . GLU A 1 89 ? 6.765 -9.236 -11.151 1.00 98.31 89 GLU A O 1
ATOM 715 N N . ILE A 1 90 ? 6.870 -7.467 -12.531 1.00 98.62 90 ILE A N 1
ATOM 716 C CA . ILE A 1 90 ? 7.780 -6.698 -11.672 1.00 98.62 90 ILE A CA 1
ATOM 717 C C . ILE A 1 90 ? 7.108 -6.388 -10.333 1.00 98.62 90 ILE A C 1
ATOM 719 O O . ILE A 1 90 ? 7.746 -6.527 -9.291 1.00 98.62 90 ILE A O 1
ATOM 723 N N . TYR A 1 91 ? 5.827 -6.007 -10.348 1.00 98.75 91 TYR A N 1
ATOM 724 C CA . TYR A 1 91 ? 5.062 -5.768 -9.129 1.00 98.75 91 TYR A CA 1
ATOM 725 C C . TYR A 1 91 ? 4.972 -7.038 -8.261 1.00 98.75 91 TYR A C 1
ATOM 727 O O . TYR A 1 91 ? 5.258 -6.994 -7.064 1.00 98.75 91 TYR A O 1
ATOM 735 N N . GLU A 1 92 ? 4.651 -8.187 -8.854 1.00 98.56 92 GLU A N 1
ATOM 736 C CA . GLU A 1 92 ? 4.563 -9.453 -8.122 1.00 98.56 92 GLU A CA 1
ATOM 737 C C . GLU A 1 92 ? 5.898 -9.836 -7.459 1.00 98.56 92 GLU A C 1
ATOM 739 O O . GLU A 1 92 ? 5.936 -10.203 -6.280 1.00 98.56 92 GLU A O 1
ATOM 744 N N . GLU A 1 93 ? 7.007 -9.719 -8.191 1.00 98.69 93 GLU A N 1
ATOM 745 C CA . GLU A 1 93 ? 8.335 -10.018 -7.653 1.00 98.69 93 GLU A CA 1
ATOM 746 C C . GLU A 1 93 ? 8.787 -9.004 -6.596 1.00 98.69 93 GLU A C 1
ATOM 748 O O . GLU A 1 93 ? 9.451 -9.383 -5.625 1.00 98.69 93 GLU A O 1
ATOM 753 N N . TYR A 1 94 ? 8.378 -7.741 -6.732 1.00 98.81 94 TYR A N 1
ATOM 754 C CA . TYR A 1 94 ? 8.609 -6.708 -5.728 1.00 98.81 94 TYR A CA 1
ATOM 755 C C . TYR A 1 94 ? 7.904 -7.037 -4.409 1.00 98.81 94 TYR A C 1
ATOM 757 O O . TYR A 1 94 ? 8.559 -7.070 -3.367 1.00 98.81 94 TYR A O 1
ATOM 765 N N . ASP A 1 95 ? 6.615 -7.390 -4.444 1.00 98.00 95 ASP A N 1
ATOM 766 C CA . ASP A 1 95 ? 5.875 -7.775 -3.236 1.00 98.00 95 ASP A CA 1
ATOM 767 C C . ASP A 1 95 ? 6.482 -9.032 -2.583 1.00 98.00 95 ASP A C 1
ATOM 769 O O . ASP A 1 95 ? 6.648 -9.088 -1.359 1.00 98.00 95 ASP A O 1
ATOM 773 N N . LYS A 1 96 ? 6.900 -10.030 -3.378 1.00 98.31 96 LYS A N 1
ATOM 774 C CA . LYS A 1 96 ? 7.625 -11.208 -2.862 1.00 98.31 96 LYS A CA 1
ATOM 775 C C . LYS A 1 96 ? 8.929 -10.812 -2.172 1.00 98.31 96 LYS A C 1
ATOM 777 O O . LYS A 1 96 ? 9.236 -11.346 -1.105 1.00 98.31 96 LYS A O 1
ATOM 782 N N . GLN A 1 97 ? 9.706 -9.902 -2.760 1.00 98.31 97 GLN A N 1
ATOM 783 C CA . GLN A 1 97 ? 10.945 -9.419 -2.156 1.00 98.31 97 GLN A CA 1
ATOM 784 C C . GLN A 1 97 ? 10.673 -8.676 -0.844 1.00 98.31 97 GLN A C 1
ATOM 786 O O . GLN A 1 97 ? 11.306 -9.003 0.160 1.00 98.31 97 GLN A O 1
ATOM 791 N N . CYS A 1 98 ? 9.704 -7.759 -0.816 1.00 98.25 98 CYS A N 1
ATOM 792 C CA . CYS A 1 98 ? 9.341 -7.025 0.395 1.00 98.25 98 CYS A CA 1
ATOM 793 C C . CYS A 1 98 ? 8.914 -7.955 1.535 1.00 98.25 98 CYS A C 1
ATOM 795 O O . CYS A 1 98 ? 9.356 -7.782 2.671 1.00 98.25 98 CYS A O 1
ATOM 797 N N . ASN A 1 99 ? 8.126 -8.989 1.227 1.00 96.88 99 ASN A N 1
ATOM 798 C CA . ASN A 1 99 ? 7.721 -9.990 2.212 1.00 96.88 99 ASN A CA 1
ATOM 799 C C . ASN A 1 99 ? 8.912 -10.799 2.750 1.00 96.88 99 ASN A C 1
ATOM 801 O O . ASN A 1 99 ? 8.997 -11.023 3.956 1.00 96.88 99 ASN A O 1
ATOM 805 N N . ARG A 1 100 ? 9.861 -11.198 1.888 1.00 97.19 100 ARG A N 1
ATOM 806 C CA . ARG A 1 100 ? 11.090 -11.894 2.318 1.00 97.19 100 ARG A CA 1
ATOM 807 C C . ARG A 1 100 ? 11.984 -11.018 3.196 1.00 97.19 100 ARG A C 1
ATOM 809 O O . ARG A 1 100 ? 12.568 -11.517 4.151 1.00 97.19 100 ARG A O 1
ATOM 816 N N . GLU A 1 101 ? 12.099 -9.736 2.865 1.00 97.56 101 GLU A N 1
ATOM 817 C CA . GLU A 1 101 ? 12.935 -8.771 3.591 1.00 97.56 101 GLU A CA 1
ATOM 818 C C . GLU A 1 101 ? 12.253 -8.225 4.856 1.00 97.56 101 GLU A C 1
ATOM 820 O O . GLU A 1 101 ? 12.906 -7.604 5.692 1.00 97.56 101 GLU A O 1
ATOM 825 N N . GLY A 1 102 ? 10.950 -8.466 5.030 1.00 97.31 102 GLY A N 1
ATOM 826 C CA . GLY A 1 102 ? 10.194 -7.934 6.158 1.00 97.31 102 GLY A CA 1
ATOM 827 C C . GLY A 1 102 ? 10.040 -6.416 6.087 1.00 97.31 102 GLY A C 1
ATOM 828 O O . GLY A 1 102 ? 10.157 -5.735 7.104 1.00 97.31 102 GLY A O 1
ATOM 829 N N . VAL A 1 103 ? 9.796 -5.874 4.897 1.00 98.19 103 VAL A N 1
ATOM 830 C CA . VAL A 1 103 ? 9.638 -4.432 4.674 1.00 98.19 103 VAL A CA 1
ATOM 831 C C . VAL A 1 103 ? 8.273 -4.107 4.066 1.00 98.19 103 VAL A C 1
ATOM 833 O O . VAL A 1 103 ? 7.603 -4.963 3.488 1.00 98.19 103 VAL A O 1
ATOM 836 N N . ALA A 1 104 ? 7.833 -2.866 4.236 1.00 98.12 104 ALA A N 1
ATOM 837 C CA . ALA A 1 104 ? 6.566 -2.353 3.731 1.00 98.12 104 ALA A CA 1
ATOM 838 C C . ALA A 1 104 ? 6.776 -0.942 3.180 1.00 98.12 104 ALA A C 1
ATOM 840 O O . ALA A 1 104 ? 7.324 -0.102 3.883 1.00 98.12 104 ALA A O 1
ATOM 841 N N . ASP A 1 105 ? 6.340 -0.657 1.960 1.00 98.00 105 ASP A N 1
ATOM 842 C CA . ASP A 1 105 ? 6.216 0.731 1.503 1.00 98.00 105 ASP A CA 1
ATOM 843 C C . ASP A 1 105 ? 4.966 1.406 2.108 1.00 98.00 105 ASP A C 1
ATOM 845 O O . ASP A 1 105 ? 4.192 0.783 2.841 1.00 98.00 105 ASP A O 1
ATOM 849 N N . PHE A 1 106 ? 4.777 2.702 1.849 1.00 95.25 106 PHE A N 1
ATOM 850 C CA . PHE A 1 106 ? 3.638 3.446 2.391 1.00 95.25 106 PHE A CA 1
ATOM 851 C C . PHE A 1 106 ? 2.284 2.905 1.909 1.00 95.25 106 PHE A C 1
ATOM 853 O O . 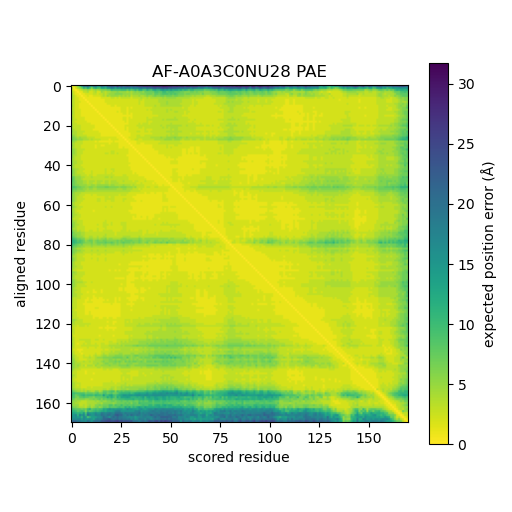PHE A 1 106 ? 1.407 2.670 2.743 1.00 95.25 106 PHE A O 1
ATOM 860 N N . ALA A 1 107 ? 2.127 2.646 0.609 1.00 96.06 107 ALA A N 1
ATOM 861 C CA . ALA A 1 107 ? 0.873 2.141 0.048 1.00 96.06 107 ALA A CA 1
ATOM 862 C C . ALA A 1 107 ? 0.529 0.737 0.592 1.00 96.06 107 ALA A C 1
ATOM 864 O O . ALA A 1 107 ? -0.632 0.425 0.874 1.00 96.06 107 ALA A O 1
ATOM 865 N N . GLU A 1 108 ? 1.549 -0.083 0.850 1.00 97.75 108 GLU A N 1
ATOM 866 C CA . GLU A 1 108 ? 1.432 -1.404 1.466 1.00 97.75 108 GLU A CA 1
ATOM 867 C C . GLU A 1 108 ? 0.812 -1.354 2.865 1.00 97.75 108 GLU A C 1
ATOM 869 O O . GLU A 1 108 ? 0.069 -2.266 3.234 1.00 97.75 108 GLU A O 1
ATOM 874 N N . LEU A 1 109 ? 1.087 -0.309 3.656 1.00 97.62 109 LEU A N 1
ATOM 875 C CA . LEU A 1 109 ? 0.522 -0.193 5.004 1.00 97.62 109 LEU A CA 1
ATOM 876 C C . LEU A 1 109 ? -1.000 -0.180 4.965 1.00 97.62 109 LEU A C 1
ATOM 878 O O . LEU A 1 109 ? -1.644 -0.825 5.791 1.00 97.62 109 LEU A O 1
ATOM 882 N N . LEU A 1 110 ? -1.568 0.561 4.020 1.00 97.31 110 LEU A N 1
ATOM 883 C CA . LEU A 1 110 ? -3.008 0.677 3.895 1.00 97.31 110 LEU A CA 1
ATOM 884 C C . LEU A 1 110 ? -3.605 -0.601 3.299 1.00 97.31 110 LEU A C 1
ATOM 886 O O . LEU A 1 110 ? -4.567 -1.128 3.859 1.00 97.31 110 LEU A O 1
ATOM 890 N N . LEU A 1 111 ? -3.000 -1.141 2.231 1.00 98.31 111 LEU A N 1
ATOM 891 C CA . LEU A 1 111 ? -3.523 -2.328 1.549 1.00 98.31 111 LEU A CA 1
ATOM 892 C C . LEU A 1 111 ? -3.547 -3.527 2.493 1.00 98.31 111 LEU A C 1
ATOM 894 O O . LEU A 1 111 ? -4.572 -4.184 2.660 1.00 98.31 111 LEU A O 1
ATOM 898 N N . ARG A 1 112 ? -2.445 -3.757 3.206 1.00 97.81 112 ARG A N 1
ATOM 899 C CA . ARG A 1 112 ? -2.344 -4.884 4.132 1.00 97.81 112 ARG A CA 1
ATOM 900 C C . ARG A 1 112 ? -3.232 -4.714 5.363 1.00 97.81 112 ARG A C 1
ATOM 902 O O . ARG A 1 112 ? -3.711 -5.699 5.916 1.00 97.81 112 ARG A O 1
ATOM 909 N N . CYS A 1 113 ? -3.485 -3.474 5.787 1.00 97.88 113 CYS A N 1
ATOM 910 C CA . CYS A 1 113 ? -4.442 -3.175 6.852 1.00 97.88 113 CYS A CA 1
ATOM 911 C C . CYS A 1 113 ? -5.887 -3.449 6.404 1.00 97.88 113 CYS A C 1
ATOM 913 O O . CYS A 1 113 ? -6.662 -4.033 7.162 1.00 97.88 113 CYS A O 1
ATOM 915 N N . TYR A 1 114 ? -6.239 -3.082 5.169 1.00 98.12 114 TYR A N 1
ATOM 916 C CA . TYR A 1 114 ? -7.527 -3.419 4.563 1.00 98.12 114 TYR A CA 1
ATOM 917 C C . TYR A 1 114 ? -7.727 -4.939 4.477 1.00 98.12 114 TYR A C 1
ATOM 919 O O . TYR A 1 114 ? -8.696 -5.452 5.036 1.00 98.12 114 TYR A O 1
ATOM 927 N N . GLU A 1 115 ? -6.770 -5.667 3.896 1.00 98.00 115 GLU A N 1
ATOM 928 C CA . GLU A 1 115 ? -6.819 -7.133 3.769 1.00 98.00 115 GLU A CA 1
ATOM 929 C C . GLU A 1 115 ? -6.908 -7.837 5.133 1.00 98.00 115 GLU A C 1
ATOM 931 O O . GLU A 1 115 ? -7.623 -8.830 5.287 1.00 98.00 115 GLU A O 1
ATOM 936 N N . LEU A 1 116 ? -6.199 -7.320 6.145 1.00 98.12 116 LEU A N 1
ATOM 937 C CA . LEU A 1 116 ? -6.276 -7.822 7.516 1.00 98.12 116 LEU A CA 1
ATOM 938 C C . LEU A 1 116 ? -7.700 -7.706 8.066 1.00 98.12 116 LEU A C 1
ATOM 940 O O . LEU A 1 116 ? -8.232 -8.680 8.589 1.00 98.12 116 LEU A O 1
ATOM 944 N N . LEU A 1 117 ? -8.324 -6.533 7.959 1.00 97.38 117 LEU A N 1
ATOM 945 C CA . LEU A 1 117 ? -9.682 -6.318 8.465 1.00 97.38 117 LEU A CA 1
ATOM 946 C C . LEU A 1 117 ? -10.741 -7.059 7.635 1.00 97.38 117 LEU A C 1
ATOM 948 O O . LEU A 1 117 ? -11.819 -7.382 8.144 1.00 97.38 117 LEU A O 1
ATOM 952 N N . GLU A 1 118 ? -10.471 -7.312 6.357 1.00 97.00 118 GLU A N 1
ATOM 953 C CA . GLU A 1 118 ? -11.385 -8.036 5.478 1.00 97.00 118 GLU A CA 1
ATOM 954 C C . GLU A 1 118 ? -11.432 -9.514 5.878 1.00 97.00 118 GLU A C 1
ATOM 956 O O . GLU A 1 118 ? -12.520 -10.048 6.126 1.00 97.00 118 GLU A O 1
ATOM 961 N N . ARG A 1 119 ? -10.250 -10.125 6.043 1.00 97.69 119 ARG A N 1
ATOM 962 C CA . ARG A 1 119 ? -10.067 -11.531 6.420 1.00 97.69 119 ARG A CA 1
ATOM 963 C C . ARG A 1 119 ? -10.374 -11.801 7.896 1.00 97.69 119 ARG A C 1
ATOM 965 O O . ARG A 1 119 ? -11.110 -12.735 8.212 1.00 97.69 119 ARG A O 1
ATOM 972 N N . GLU A 1 120 ? -9.838 -10.994 8.809 1.00 97.75 120 GLU A N 1
ATOM 973 C CA . GLU A 1 120 ? -9.911 -11.237 10.254 1.00 97.75 120 GLU A CA 1
ATOM 974 C C . GLU A 1 120 ? -11.120 -10.540 10.886 1.00 97.75 120 GLU A C 1
ATOM 976 O O . GLU A 1 120 ? -11.022 -9.494 11.538 1.00 97.75 120 GLU A O 1
ATOM 981 N N . VAL A 1 121 ? -12.293 -11.159 10.728 1.00 96.69 121 VAL A N 1
ATOM 982 C CA . VAL A 1 121 ? -13.580 -10.622 11.208 1.00 96.69 121 VAL A CA 1
ATOM 983 C C . VAL A 1 121 ? -13.543 -10.251 12.693 1.00 96.69 121 VAL A C 1
ATOM 985 O O . VAL A 1 121 ? -14.089 -9.223 13.081 1.00 96.69 121 VAL A O 1
ATOM 988 N N . HIS A 1 122 ? -12.868 -11.044 13.526 1.00 97.12 122 HIS A N 1
ATOM 989 C CA . HIS A 1 122 ? -12.775 -10.791 14.963 1.00 97.12 122 HIS A CA 1
ATOM 990 C C . HIS A 1 122 ? -12.004 -9.497 15.291 1.00 97.12 122 HIS A C 1
ATOM 992 O O . HIS A 1 122 ? -12.432 -8.729 16.158 1.00 97.12 122 HIS A O 1
ATOM 998 N N . ILE A 1 123 ? -10.918 -9.210 14.562 1.00 97.44 123 ILE A N 1
ATOM 999 C CA . ILE A 1 123 ? -10.148 -7.962 14.683 1.00 97.44 123 ILE A CA 1
ATOM 1000 C C . ILE A 1 123 ? -10.997 -6.791 14.195 1.00 97.44 123 ILE A C 1
ATOM 1002 O O . ILE A 1 123 ? -11.115 -5.778 14.890 1.00 97.44 123 ILE A O 1
ATOM 1006 N N . ARG A 1 124 ? -11.651 -6.943 13.039 1.00 97.06 124 ARG A N 1
ATOM 1007 C CA . ARG A 1 124 ? -12.561 -5.925 12.503 1.00 97.06 124 ARG A CA 1
ATOM 1008 C C . ARG A 1 124 ? -13.668 -5.573 13.489 1.00 97.06 124 ARG A C 1
ATOM 1010 O O . ARG A 1 124 ? -13.841 -4.398 13.804 1.00 97.06 124 ARG A O 1
ATOM 1017 N N . THR A 1 125 ? -14.373 -6.565 14.027 1.00 95.88 125 THR A N 1
ATOM 1018 C CA . THR A 1 125 ? -15.455 -6.345 14.995 1.00 95.88 125 THR A CA 1
ATOM 1019 C C . THR A 1 125 ? -14.944 -5.688 16.276 1.00 95.88 125 THR A C 1
ATOM 1021 O O . THR A 1 125 ? -15.610 -4.795 16.801 1.00 95.88 125 THR A O 1
ATOM 1024 N N . HIS A 1 126 ? -13.747 -6.045 16.753 1.00 95.25 126 HIS A N 1
ATOM 1025 C CA . HIS A 1 126 ? -13.128 -5.368 17.893 1.00 95.25 126 HIS A CA 1
ATOM 1026 C C . HIS A 1 126 ? -12.959 -3.860 17.647 1.00 95.25 126 HIS A C 1
ATOM 1028 O O . HIS A 1 126 ? -13.305 -3.046 18.511 1.00 95.25 126 HIS A O 1
ATOM 1034 N N . TYR A 1 127 ? -12.442 -3.471 16.478 1.00 95.19 127 TYR A N 1
ATOM 1035 C CA . TYR A 1 127 ? -12.240 -2.061 16.143 1.00 95.19 127 TYR A CA 1
ATOM 1036 C C . TYR A 1 127 ? -13.544 -1.325 15.827 1.00 95.19 127 TYR A C 1
ATOM 1038 O O . TYR A 1 127 ? -13.703 -0.200 16.294 1.00 95.19 127 TYR A O 1
ATOM 1046 N N . GLN A 1 128 ? -14.506 -1.963 15.157 1.00 95.25 128 GLN A N 1
ATOM 1047 C CA . GLN A 1 128 ? -15.857 -1.420 14.963 1.00 95.25 128 GLN A CA 1
ATOM 1048 C C . GLN A 1 128 ? -16.529 -1.116 16.312 1.00 95.25 128 GLN A C 1
ATOM 1050 O O . GLN A 1 128 ? -17.021 -0.014 16.536 1.00 95.25 128 GLN A O 1
ATOM 1055 N N . GLN A 1 129 ? -16.479 -2.040 17.276 1.00 93.44 129 GLN A N 1
ATOM 1056 C CA . GLN A 1 129 ? -17.016 -1.802 18.623 1.00 93.44 129 GLN A CA 1
ATOM 1057 C C . GLN A 1 129 ? -16.275 -0.678 19.356 1.00 93.44 129 GLN A C 1
ATOM 1059 O O . GLN A 1 129 ? -16.866 0.074 20.128 1.00 93.44 129 GLN A O 1
ATOM 1064 N N . ARG A 1 130 ? -14.968 -0.547 19.121 1.00 92.12 130 ARG A N 1
ATOM 1065 C CA . ARG A 1 130 ? -14.149 0.494 19.741 1.00 92.12 130 ARG A CA 1
ATOM 1066 C C . ARG A 1 130 ? -14.420 1.886 19.160 1.00 92.12 130 ARG A C 1
ATOM 1068 O O . ARG A 1 130 ? -14.437 2.847 19.927 1.00 92.12 130 ARG A O 1
ATOM 1075 N N . PHE A 1 131 ? -14.573 2.004 17.845 1.00 92.75 131 PHE A N 1
ATOM 1076 C CA . PHE A 1 131 ? -14.643 3.276 17.122 1.00 92.75 131 PHE A CA 1
ATOM 1077 C C . PHE A 1 131 ? -16.070 3.607 16.696 1.00 92.75 131 PHE A C 1
ATOM 1079 O O . PHE A 1 131 ? -16.373 3.681 15.513 1.00 92.75 131 PHE A O 1
ATOM 1086 N N . GLN A 1 132 ? -16.952 3.827 17.671 1.00 92.00 132 GLN A N 1
ATOM 1087 C CA . GLN A 1 132 ? -18.361 4.161 17.416 1.00 92.00 132 GLN A CA 1
ATOM 1088 C C . GLN A 1 132 ? -18.545 5.455 16.603 1.00 92.00 132 GLN A C 1
ATOM 1090 O O . GLN A 1 132 ? -19.526 5.588 15.879 1.00 92.00 132 GLN A O 1
ATOM 1095 N N . TYR A 1 133 ? -17.584 6.377 16.703 1.00 93.94 133 TYR A N 1
AT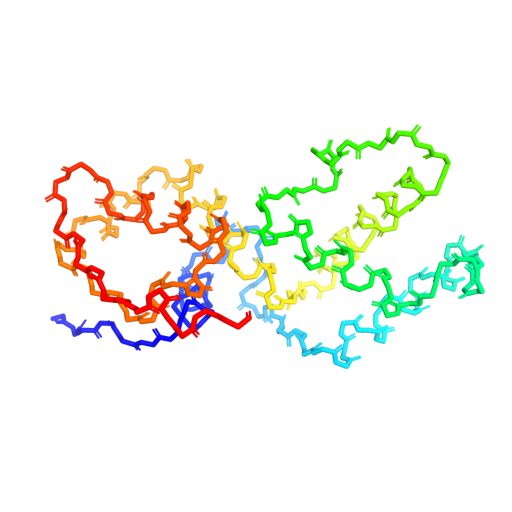OM 1096 C CA . TYR A 1 133 ? -17.547 7.635 15.966 1.00 93.94 133 TYR A CA 1
ATOM 1097 C C . TYR A 1 133 ? -16.216 7.732 15.225 1.00 93.94 133 TYR A C 1
ATOM 1099 O O . TYR A 1 133 ? -15.155 7.611 15.846 1.00 93.94 133 TYR A O 1
ATOM 1107 N N . ILE A 1 134 ? -16.281 7.935 13.914 1.00 94.50 134 ILE A N 1
ATOM 1108 C CA . ILE A 1 134 ? -15.125 8.088 13.031 1.00 94.50 134 ILE A CA 1
ATOM 1109 C C . ILE A 1 134 ? -15.265 9.447 12.357 1.00 94.50 134 ILE A C 1
ATOM 1111 O O . ILE A 1 134 ? -16.272 9.707 11.703 1.00 94.50 134 ILE A O 1
ATOM 1115 N N . LEU A 1 135 ? -14.268 10.308 12.548 1.00 94.88 135 LEU A N 1
ATOM 1116 C CA . LEU A 1 135 ? -14.191 11.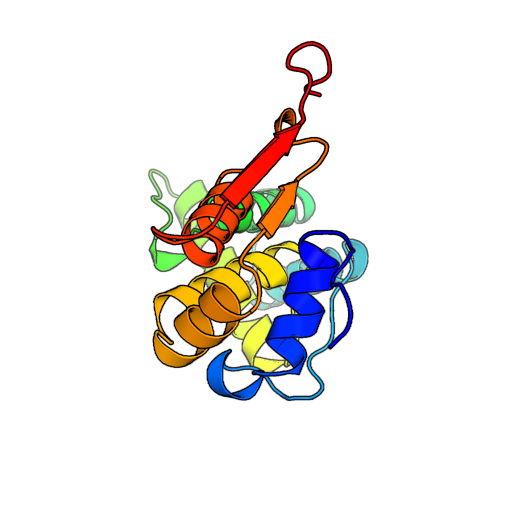611 11.904 1.00 94.88 135 LEU A CA 1
ATOM 1117 C C . LEU A 1 135 ? -13.091 11.556 10.850 1.00 94.88 135 LEU A C 1
ATOM 1119 O O . LEU A 1 135 ? -11.985 11.101 11.152 1.00 94.88 135 LEU A O 1
ATOM 1123 N N . VAL A 1 136 ? -13.409 11.999 9.640 1.00 94.31 136 VAL A N 1
ATOM 1124 C CA . VAL A 1 136 ? -12.468 12.085 8.523 1.00 94.31 136 VAL A CA 1
ATOM 1125 C C . VAL A 1 136 ? -12.476 13.515 8.014 1.00 94.31 136 VAL A C 1
ATOM 1127 O O . VAL A 1 136 ? -13.540 14.068 7.750 1.00 94.31 136 VAL A O 1
ATOM 1130 N N . ASP A 1 137 ? -11.289 14.095 7.933 1.00 93.31 137 ASP A N 1
ATOM 1131 C CA . ASP A 1 137 ? -11.045 15.421 7.375 1.00 93.31 137 ASP A CA 1
ATOM 1132 C C . ASP A 1 137 ? -10.426 15.267 5.981 1.00 93.31 137 ASP A C 1
ATOM 1134 O O . ASP A 1 137 ? -9.867 14.201 5.695 1.00 93.31 137 ASP A O 1
ATOM 1138 N N . GLU A 1 138 ? -10.523 16.299 5.144 1.00 92.56 138 GLU A N 1
ATOM 1139 C CA . GLU A 1 138 ? -10.025 16.302 3.756 1.00 92.56 138 GLU A CA 1
ATOM 1140 C C . GLU A 1 138 ? -10.512 15.091 2.934 1.00 92.56 138 GLU A C 1
ATOM 1142 O O . GLU A 1 138 ? -9.760 14.422 2.220 1.00 92.56 138 GLU A O 1
ATOM 1147 N N . PHE A 1 139 ? -11.795 14.745 3.073 1.00 90.56 139 PHE A N 1
ATOM 1148 C CA . PHE A 1 139 ? -12.356 13.542 2.460 1.00 90.56 139 PHE A CA 1
ATOM 1149 C C . PHE A 1 139 ? -12.304 13.567 0.923 1.00 90.56 139 PHE A C 1
ATOM 1151 O O . PHE A 1 139 ? -12.247 12.498 0.314 1.00 90.56 139 PHE A O 1
ATOM 1158 N N . GLN A 1 140 ? -12.265 14.749 0.302 1.00 88.25 140 GLN A N 1
ATOM 1159 C CA . GLN A 1 140 ? -12.131 14.914 -1.149 1.00 88.25 140 GLN A CA 1
ATOM 1160 C C . GLN A 1 140 ? -10.829 14.316 -1.714 1.00 88.25 140 GLN A C 1
ATOM 1162 O O . GLN A 1 140 ? -10.818 13.879 -2.861 1.00 88.25 140 GLN A O 1
ATOM 1167 N N . ASP A 1 141 ? -9.769 14.208 -0.904 1.00 89.62 141 ASP A N 1
ATOM 1168 C CA . ASP A 1 141 ? -8.471 13.649 -1.318 1.00 89.62 141 ASP A CA 1
ATOM 1169 C C . ASP A 1 141 ? -8.375 12.128 -1.077 1.00 89.62 141 ASP A C 1
ATOM 1171 O O . ASP A 1 141 ? -7.315 11.508 -1.219 1.00 89.62 141 ASP A O 1
ATOM 1175 N N . THR A 1 142 ? -9.481 11.492 -0.674 1.00 90.38 142 THR A N 1
ATOM 1176 C CA . THR A 1 142 ? -9.503 10.071 -0.314 1.00 90.38 142 THR A CA 1
ATOM 1177 C C . THR A 1 142 ? -9.456 9.182 -1.558 1.00 90.38 142 THR A C 1
ATOM 1179 O O . THR A 1 142 ? -10.388 9.162 -2.361 1.00 90.38 142 THR A O 1
ATOM 1182 N N . ASN A 1 143 ? -8.415 8.353 -1.682 1.00 92.50 143 ASN A N 1
ATOM 1183 C CA . ASN A 1 143 ? -8.339 7.358 -2.757 1.00 92.50 143 ASN A CA 1
ATOM 1184 C C . ASN A 1 143 ? -9.256 6.141 -2.509 1.00 92.50 143 ASN A C 1
ATOM 1186 O O . ASN A 1 143 ? -9.794 5.931 -1.414 1.00 92.50 143 ASN A O 1
ATOM 1190 N N . ARG A 1 144 ? -9.412 5.288 -3.530 1.00 94.81 144 ARG A N 1
ATOM 1191 C CA . ARG A 1 144 ? -10.302 4.118 -3.482 1.00 94.81 144 ARG A CA 1
ATOM 1192 C C . ARG A 1 144 ? -10.022 3.210 -2.2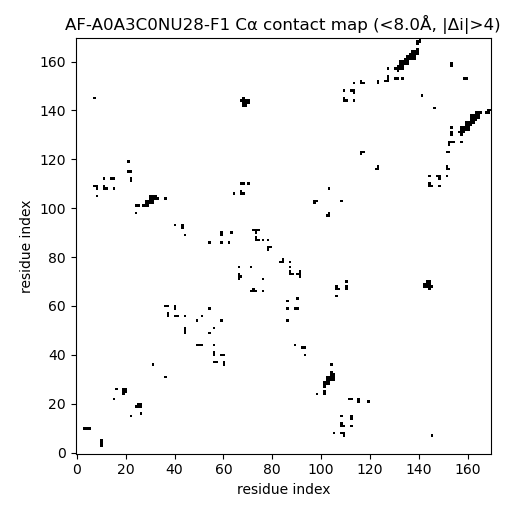83 1.00 94.81 144 ARG A C 1
ATOM 1194 O O . ARG A 1 144 ? -10.957 2.814 -1.584 1.00 94.81 144 ARG A O 1
ATOM 1201 N N . LEU A 1 145 ? -8.763 2.863 -2.029 1.00 96.50 145 LEU A N 1
ATOM 1202 C CA . LEU A 1 145 ? -8.406 1.975 -0.926 1.00 96.50 145 LEU A CA 1
ATOM 1203 C C . LEU A 1 145 ? -8.672 2.611 0.447 1.00 96.50 145 LEU A C 1
ATOM 1205 O O . LEU A 1 145 ? -9.164 1.923 1.344 1.00 96.50 145 LEU A O 1
ATOM 1209 N N . GLN A 1 146 ? -8.398 3.906 0.624 1.00 96.25 146 GLN A N 1
ATOM 1210 C CA . GLN A 1 146 ? -8.714 4.618 1.868 1.00 96.25 146 GLN A CA 1
ATOM 1211 C C . GLN A 1 146 ? -10.223 4.606 2.134 1.00 96.25 146 GLN A C 1
ATOM 1213 O O . GLN A 1 146 ? -10.655 4.296 3.249 1.00 96.25 146 GLN A O 1
ATOM 1218 N N . TYR A 1 147 ? -11.029 4.836 1.095 1.00 94.81 147 TYR A N 1
ATOM 1219 C CA . TYR A 1 147 ? -12.483 4.739 1.175 1.00 94.81 147 TYR A CA 1
ATOM 1220 C C . TYR A 1 147 ? -12.951 3.329 1.576 1.00 94.81 147 TYR A C 1
ATOM 1222 O O . TYR A 1 147 ? -13.762 3.174 2.497 1.00 94.81 147 TYR A O 1
ATOM 1230 N N . LEU A 1 148 ? -12.419 2.284 0.932 1.00 94.88 148 LEU A N 1
ATOM 1231 C CA . LEU A 1 148 ? -12.748 0.894 1.266 1.00 94.88 148 LEU A CA 1
ATOM 1232 C C . LEU A 1 148 ? -12.377 0.546 2.710 1.00 94.88 148 LEU A C 1
ATOM 1234 O O . LEU A 1 148 ? -13.163 -0.091 3.416 1.00 94.88 148 LEU A O 1
ATOM 1238 N N . TRP A 1 149 ? -11.214 1.006 3.166 1.00 95.69 149 TRP A N 1
ATOM 1239 C CA . TRP A 1 149 ? -10.761 0.819 4.537 1.00 95.69 149 TRP A CA 1
ATOM 1240 C C . TRP A 1 149 ? -11.693 1.495 5.551 1.00 95.69 149 TRP A C 1
ATOM 1242 O O . TRP A 1 149 ? -12.101 0.854 6.523 1.00 95.69 149 TRP A O 1
ATOM 1252 N N . LEU A 1 150 ? -12.110 2.743 5.302 1.00 94.81 150 LEU A N 1
ATOM 1253 C CA . LEU A 1 150 ? -13.082 3.447 6.149 1.00 94.81 150 LEU A CA 1
ATOM 1254 C C . LEU A 1 150 ? -14.421 2.722 6.209 1.00 94.81 150 LEU A C 1
ATOM 1256 O O . LEU A 1 150 ? -14.965 2.529 7.296 1.00 94.81 150 LEU A O 1
ATOM 1260 N N . LYS A 1 151 ? -14.943 2.287 5.059 1.00 93.00 151 LYS A N 1
ATOM 1261 C CA . LYS A 1 151 ? -16.214 1.561 4.982 1.00 93.00 151 LYS A CA 1
ATOM 1262 C C . LYS A 1 151 ? -16.167 0.274 5.805 1.00 93.00 151 LYS A C 1
ATOM 1264 O O . LYS A 1 151 ? -17.114 -0.048 6.526 1.00 93.00 151 LYS A O 1
ATOM 1269 N N . LEU A 1 152 ? -15.050 -0.444 5.726 1.00 93.12 152 LEU A N 1
ATOM 1270 C CA . LEU A 1 152 ? -14.833 -1.675 6.471 1.00 93.12 152 LEU A CA 1
ATOM 1271 C C . LEU A 1 152 ? -14.709 -1.420 7.982 1.00 93.12 152 LEU A C 1
ATOM 1273 O O . LEU A 1 152 ? -15.248 -2.190 8.781 1.00 93.12 152 LEU A O 1
ATOM 1277 N N . LEU A 1 153 ? -14.045 -0.330 8.378 1.00 91.25 153 LEU A N 1
ATOM 1278 C CA . LEU A 1 153 ? -13.868 0.060 9.777 1.00 91.25 153 LEU A CA 1
ATOM 1279 C C . LEU A 1 153 ? -15.148 0.618 10.412 1.00 91.25 153 LEU A C 1
ATOM 1281 O O . LEU A 1 153 ? -15.386 0.370 11.592 1.00 91.25 153 LEU A O 1
ATOM 1285 N N . ALA A 1 154 ? -15.964 1.347 9.649 1.00 91.62 154 ALA A N 1
ATOM 1286 C CA . ALA A 1 154 ? -17.244 1.868 10.108 1.00 91.62 154 ALA A CA 1
ATOM 1287 C C . ALA A 1 154 ? -18.279 0.743 10.250 1.00 91.62 154 ALA A C 1
ATOM 1289 O O . ALA A 1 154 ? -18.957 0.659 11.260 1.00 91.62 154 ALA A O 1
ATOM 1290 N N . GLY A 1 155 ? -18.402 -0.182 9.298 1.00 87.31 155 GLY A N 1
ATOM 1291 C CA . GLY A 1 155 ? -19.468 -1.188 9.377 1.00 87.31 155 GLY A CA 1
ATOM 1292 C C . GLY A 1 155 ? -20.874 -0.558 9.412 1.00 87.31 155 GLY A C 1
ATOM 1293 O O . GLY A 1 155 ? -21.081 0.543 8.913 1.00 87.31 155 GLY A O 1
ATOM 1294 N N . ALA A 1 156 ? -21.863 -1.275 9.959 1.00 81.81 156 ALA A N 1
ATOM 1295 C CA . ALA A 1 156 ? -23.276 -0.883 9.849 1.00 81.81 156 ALA A CA 1
ATOM 1296 C C . ALA A 1 156 ? -23.784 0.059 10.957 1.00 81.81 156 ALA A C 1
ATOM 1298 O O . ALA A 1 156 ? -24.749 0.782 10.739 1.00 81.81 156 ALA A O 1
ATOM 1299 N N . ASN A 1 157 ? -23.170 0.030 12.144 1.00 85.38 157 ASN A N 1
ATOM 1300 C CA . ASN A 1 157 ? -23.716 0.675 13.347 1.00 85.38 157 ASN A CA 1
ATOM 1301 C C . ASN A 1 157 ? -22.906 1.895 13.805 1.00 85.38 157 ASN A C 1
ATOM 1303 O O . ASN A 1 157 ? -23.178 2.439 14.874 1.00 85.38 157 ASN A O 1
ATOM 1307 N N . ASN A 1 158 ? -21.892 2.300 13.044 1.00 89.44 158 ASN A N 1
ATOM 1308 C CA . ASN A 1 158 ? -20.976 3.359 13.440 1.00 89.44 158 ASN A CA 1
ATOM 1309 C C . ASN A 1 158 ? -21.324 4.668 12.736 1.00 89.44 158 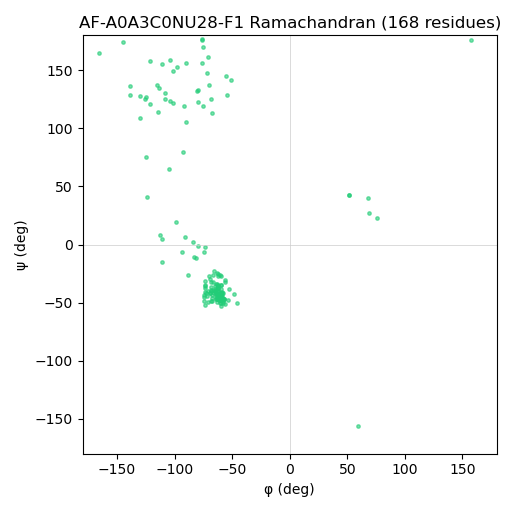ASN A C 1
ATOM 1311 O O . ASN A 1 158 ? -21.772 4.685 11.591 1.00 89.44 158 ASN A O 1
ATOM 1315 N N . CYS A 1 159 ? -21.050 5.776 13.415 1.00 87.31 159 CYS A N 1
ATOM 1316 C CA . CYS A 1 159 ? -21.231 7.109 12.867 1.00 87.31 159 CYS A CA 1
ATOM 1317 C C . CYS A 1 159 ? -19.943 7.546 12.163 1.00 87.31 159 CYS A C 1
ATOM 1319 O O . CYS A 1 159 ? -18.958 7.881 12.825 1.00 87.31 159 CYS A O 1
ATOM 1321 N N . LEU A 1 160 ? -19.955 7.546 10.830 1.00 90.25 160 LEU A N 1
ATOM 1322 C CA . LEU A 1 160 ? -18.910 8.157 10.011 1.00 90.25 160 LEU A CA 1
ATOM 1323 C C . LEU A 1 160 ? -19.308 9.603 9.695 1.00 90.25 160 LEU A C 1
ATOM 1325 O O . LEU A 1 160 ? -20.339 9.836 9.067 1.00 90.25 160 LEU A O 1
ATOM 1329 N N . PHE A 1 161 ? -18.491 10.557 10.130 1.00 91.19 161 PHE A N 1
ATOM 1330 C CA . PHE A 1 161 ? -18.618 11.969 9.789 1.00 91.19 161 PHE A CA 1
ATOM 1331 C C . PHE A 1 161 ? -17.408 12.378 8.951 1.00 91.19 161 PHE A C 1
ATOM 1333 O O . PHE A 1 161 ? -16.281 12.345 9.441 1.00 91.19 161 PHE A O 1
ATOM 1340 N N . ALA A 1 162 ? -17.645 12.716 7.688 1.00 90.62 162 ALA A N 1
ATOM 1341 C CA . ALA A 1 162 ? -16.612 13.126 6.748 1.00 90.62 162 ALA A CA 1
ATOM 1342 C C . ALA A 1 162 ? -16.808 14.600 6.380 1.00 90.62 162 ALA A C 1
ATOM 1344 O O . ALA A 1 162 ? -17.935 15.022 6.113 1.00 90.62 162 ALA A O 1
ATOM 1345 N N . VAL A 1 163 ? -15.717 15.359 6.383 1.00 89.19 163 VAL A N 1
ATOM 1346 C CA . VAL A 1 163 ? -15.655 16.752 5.934 1.00 89.19 163 VAL A CA 1
ATOM 1347 C C . VAL A 1 163 ? -14.754 16.802 4.709 1.00 89.19 163 VAL A C 1
ATOM 1349 O O . VAL A 1 163 ? -13.714 16.148 4.690 1.00 89.19 163 VAL A O 1
ATOM 1352 N N . GLY A 1 164 ? -15.165 17.553 3.695 1.00 84.56 164 GLY A N 1
ATOM 1353 C CA . GLY A 1 164 ? -14.353 17.817 2.519 1.00 84.56 164 GLY A CA 1
ATOM 1354 C C . GLY A 1 164 ? -14.903 18.971 1.690 1.00 84.56 164 GLY A C 1
ATOM 1355 O O . GLY A 1 164 ? -16.044 19.392 1.901 1.00 84.56 164 GLY A O 1
ATOM 1356 N N . ASP A 1 165 ? -14.074 19.478 0.784 1.00 85.44 165 ASP A N 1
ATOM 1357 C CA . ASP A 1 165 ? -14.380 20.583 -0.126 1.00 85.44 165 ASP A CA 1
ATOM 1358 C C . ASP A 1 165 ? -14.009 20.193 -1.565 1.00 85.44 165 ASP A C 1
ATOM 1360 O O . ASP A 1 165 ? -12.831 20.083 -1.902 1.00 85.44 165 ASP A O 1
ATOM 1364 N N . ASP A 1 166 ? -15.018 19.970 -2.411 1.00 75.44 166 ASP A N 1
ATOM 1365 C CA . ASP A 1 166 ? -14.825 19.525 -3.798 1.00 75.44 166 ASP A CA 1
ATOM 1366 C C . ASP A 1 166 ? -14.047 20.557 -4.641 1.00 75.44 166 ASP A C 1
ATOM 1368 O O . ASP A 1 166 ? -13.354 20.178 -5.587 1.00 75.44 166 ASP A O 1
ATOM 1372 N N . ASP A 1 167 ? -14.096 21.847 -4.277 1.00 73.38 167 ASP A N 1
ATOM 1373 C CA . ASP A 1 167 ? -13.363 22.920 -4.965 1.00 73.38 167 ASP A CA 1
ATOM 1374 C C . ASP A 1 167 ? -11.847 22.905 -4.654 1.00 73.38 167 ASP A C 1
ATOM 1376 O O . ASP A 1 167 ? -11.082 23.660 -5.263 1.00 73.38 167 ASP A O 1
ATOM 1380 N N . GLN A 1 168 ? -11.395 22.048 -3.726 1.00 67.94 168 GLN A N 1
ATOM 1381 C CA . GLN A 1 168 ? -9.992 21.914 -3.304 1.00 67.94 168 GLN A CA 1
ATOM 1382 C C . GLN A 1 168 ? -9.343 20.575 -3.682 1.00 67.94 168 GLN A C 1
ATOM 1384 O O . GLN A 1 168 ? -8.219 20.316 -3.260 1.00 67.94 168 GLN A O 1
ATOM 1389 N N . SER A 1 169 ? -10.002 19.734 -4.484 1.00 60.97 169 SER A N 1
ATOM 1390 C CA . SER A 1 169 ? -9.385 18.499 -4.988 1.00 60.97 169 SER A CA 1
ATOM 1391 C C . SER A 1 169 ? -8.247 18.826 -5.977 1.00 60.97 169 SER A C 1
ATOM 1393 O O . SER A 1 169 ? -8.460 19.577 -6.934 1.00 60.97 169 SER A O 1
ATOM 1395 N N . ILE A 1 170 ? -7.033 18.302 -5.733 1.00 53.53 170 ILE A N 1
ATOM 1396 C CA . ILE A 1 170 ? -5.798 18.562 -6.519 1.00 53.53 170 ILE A CA 1
ATOM 1397 C C . ILE A 1 170 ? -5.409 17.360 -7.382 1.00 53.53 170 ILE A C 1
ATOM 1399 O O . ILE A 1 170 ? -5.372 16.228 -6.852 1.00 53.53 170 ILE A O 1
#

pLDDT: mean 94.75, std 6.88, range [53.53, 98.81]

Sequence (170 aa):
RGMWAGTFHGLCNRLLRAHYREAGLPSTFQILDTGDQLSSIKRLMKLLNVDDEKYPPKQVQGYINSCKEEGLRAHAVEAYDAHSQKLREIYEEYDKQCNREGVADFAELLLRCYELLEREVHIRTHYQQRFQYILVDEFQDTNRLQYLWLKLLAGANNCLFAVGDDDQSI

Nearest PDB structures (foldseek):
  2is1-assembly1_A  TM=9.881E-01  e=9.578E-16  Escherichia coli
  2is6-assembly1_A  TM=9.866E-01  e=2.421E-15  Escherichia coli
  2is6-assembly1_B  TM=9.855E-01  e=4.493E-15  Escherichia coli
  2is2-assembly1_A  TM=9.781E-01  e=6.785E-15  Escherichia coli
  3lfu-assembly1_A  TM=9.099E-01  e=2.826E-15  Escherichia coli

Radius of gyration: 17.31 Å; Cα contacts (8 Å, |Δi|>4): 179; chains: 1; bounding box: 42×35×50 Å

Mean predicted aligned error: 3.78 Å

Secondary structure (DSSP, 8-state):
-PPP-S-HHHHHHHHHHHTTTTTT--TTPEEP-HHHHHHHHHHHHHHTT--TTTS-HHHHHHHHHHHHHTT--GGGS---SHHHHHHHHHHHHHHHHHHHHTEE-HHHHHHHHHHHHHH-HHHHHHHHHH-SEEEESSGGG--HHHHHHHHHHHTTTSEEEE---GGG--

Solvent-accessible surface area (backbone atoms only — not comparable to full-atom values): 9607 Å² total; per-residue (Å²): 138,83,88,87,85,75,53,72,58,58,51,24,47,56,50,41,64,76,40,16,69,80,54,76,42,52,86,79,47,44,75,37,53,77,67,53,46,45,52,50,50,48,54,50,34,58,74,69,70,51,61,54,85,84,50,39,54,69,58,52,50,50,52,47,43,51,36,26,41,65,59,38,54,44,92,71,54,87,57,91,48,77,66,48,43,49,52,36,52,52,41,43,53,48,54,53,48,30,62,76,71,32,43,36,46,66,47,47,36,49,40,48,42,38,54,34,42,68,71,38,53,70,62,31,51,52,48,29,71,69,41,49,66,43,79,41,72,62,46,57,74,56,47,63,33,58,50,53,37,50,54,64,46,36,57,92,87,32,49,76,46,73,40,63,51,81,94,70,59,129

Foldseek 3Di:
DDDDDDDLLVVLVVLCLVVVVLLLFDNPFAEDEPVRLLVLLVVLCVVVVHDCVLPPSVNLSVVLLVCLLLLHQLVRDDDDDPSSVVSSVSSNVSVVVSSVRRYHYSSRSLSSSLVSLVPPVVSLVVQLVVCQEAEEEQCLQRTNSNVSNVCSNPDDRHHYHYDHDPVPRD